Protein AF-A0A495YZE0-F1 (afdb_monomer)

Secondary structure (DSSP, 8-state):
--HHHHHHHHHHHH-TTTT--HHHHHHHHHHHHHHHHHB-SSSTTEE--TTHHHHHHHTT--HHHHHHHHHHHHHTTSEEEEEETTEEEEEE-

Solvent-accessible surface area (backbone atoms only — not comparable to full-atom values): 5357 Å² total; per-residue (Å²): 134,59,74,70,59,58,52,49,58,57,44,27,74,77,39,66,72,48,89,58,51,73,59,30,52,53,48,50,56,53,47,50,59,40,37,76,74,29,54,40,95,87,40,87,74,29,20,47,62,84,64,44,71,61,57,44,38,73,72,73,38,50,74,68,53,50,53,52,20,48,53,53,32,36,76,60,64,38,40,47,77,48,77,54,97,93,40,66,35,41,31,71,106

Structure (mmCIF, N/CA/C/O backbone):
data_AF-A0A495YZE0-F1
#
_entry.id   AF-A0A495YZE0-F1
#
loop_
_atom_site.group_PDB
_atom_site.id
_atom_site.type_symbol
_atom_site.label_atom_id
_atom_site.label_alt_id
_atom_site.label_comp_id
_atom_site.label_asym_id
_atom_site.label_entity_id
_atom_site.label_seq_id
_atom_site.pdbx_PDB_ins_code
_atom_site.Cartn_x
_atom_site.Cartn_y
_atom_site.Cartn_z
_atom_site.occupancy
_atom_site.B_iso_or_equiv
_atom_site.auth_seq_id
_atom_site.auth_comp_id
_atom_site.auth_asym_id
_atom_site.auth_atom_id
_atom_site.pdbx_PDB_model_num
ATOM 1 N N . MET A 1 1 ? 30.363 1.797 -7.836 1.00 51.03 1 MET A N 1
ATOM 2 C CA . MET A 1 1 ? 29.049 1.120 -7.911 1.00 51.03 1 MET A CA 1
ATOM 3 C C . MET A 1 1 ? 29.300 -0.364 -8.101 1.00 51.03 1 MET A C 1
ATOM 5 O O . MET A 1 1 ? 30.074 -0.719 -8.979 1.00 51.03 1 MET A O 1
ATOM 9 N N . SER A 1 2 ? 28.735 -1.206 -7.240 1.00 54.06 2 SER A N 1
ATOM 10 C CA . SER A 1 2 ? 28.979 -2.654 -7.227 1.00 54.06 2 SER A CA 1
ATOM 11 C C . SER A 1 2 ? 28.137 -3.361 -8.299 1.00 54.06 2 SER A C 1
ATOM 13 O O . SER A 1 2 ? 26.991 -2.977 -8.522 1.00 54.06 2 SER A O 1
ATOM 15 N N . LEU A 1 3 ? 28.668 -4.415 -8.930 1.00 58.25 3 LEU A N 1
ATOM 16 C CA . LEU A 1 3 ? 27.985 -5.227 -9.961 1.00 58.25 3 LEU A CA 1
ATOM 17 C C . LEU A 1 3 ? 26.595 -5.737 -9.534 1.00 58.25 3 LEU A C 1
ATOM 19 O O . LEU A 1 3 ? 25.674 -5.815 -10.343 1.00 58.25 3 LEU A O 1
ATOM 23 N N . THR A 1 4 ? 26.420 -6.022 -8.245 1.00 60.94 4 THR A N 1
ATOM 24 C CA . THR A 1 4 ? 25.142 -6.426 -7.642 1.00 60.94 4 THR A CA 1
ATOM 25 C C . THR A 1 4 ? 24.071 -5.339 -7.710 1.00 60.94 4 THR A C 1
ATOM 27 O O . THR A 1 4 ? 22.897 -5.641 -7.900 1.00 60.94 4 THR A O 1
ATOM 30 N N . GLN A 1 5 ? 24.464 -4.072 -7.607 1.00 57.06 5 GLN A N 1
ATOM 31 C CA . GLN A 1 5 ? 23.543 -2.938 -7.579 1.00 57.06 5 GLN A CA 1
ATOM 32 C C . GLN A 1 5 ? 23.018 -2.604 -8.982 1.00 57.06 5 GLN A C 1
ATOM 34 O O . GLN A 1 5 ? 21.845 -2.286 -9.141 1.00 57.06 5 GLN A O 1
ATOM 39 N N . ALA A 1 6 ? 23.860 -2.770 -10.007 1.00 60.44 6 ALA A N 1
ATOM 40 C CA . ALA A 1 6 ? 23.462 -2.618 -11.407 1.00 60.44 6 ALA A CA 1
ATOM 41 C C . ALA A 1 6 ? 22.503 -3.733 -11.869 1.00 60.44 6 ALA A C 1
ATOM 43 O O . ALA A 1 6 ? 21.538 -3.463 -12.578 1.00 60.44 6 ALA A O 1
ATOM 44 N N . MET A 1 7 ? 22.724 -4.977 -11.424 1.00 59.62 7 MET A N 1
ATOM 45 C CA . MET A 1 7 ? 21.823 -6.101 -11.711 1.00 59.62 7 MET A CA 1
ATOM 46 C C . MET A 1 7 ? 20.426 -5.884 -11.113 1.00 59.62 7 MET A C 1
ATOM 48 O O . MET A 1 7 ? 19.432 -6.060 -11.813 1.00 59.62 7 MET A O 1
ATOM 52 N N . LEU A 1 8 ? 20.340 -5.455 -9.849 1.00 58.34 8 LEU A N 1
ATOM 53 C CA . LEU A 1 8 ? 19.063 -5.172 -9.178 1.00 58.34 8 LEU A CA 1
ATOM 54 C C . LEU A 1 8 ? 18.235 -4.107 -9.914 1.00 58.34 8 LEU A C 1
ATOM 56 O O . LEU A 1 8 ? 17.030 -4.290 -10.064 1.00 58.34 8 LEU A O 1
ATOM 60 N N . SER A 1 9 ? 18.871 -3.055 -10.442 1.00 59.12 9 SER A N 1
ATOM 61 C CA . SER A 1 9 ? 18.194 -2.037 -11.263 1.00 59.12 9 SER A CA 1
ATOM 62 C C . SER A 1 9 ? 17.647 -2.573 -12.591 1.00 59.12 9 SER A C 1
ATOM 64 O O . SER A 1 9 ? 16.601 -2.119 -13.043 1.00 59.12 9 SER A O 1
ATOM 66 N N . CYS A 1 10 ? 18.321 -3.535 -13.229 1.00 60.19 10 CYS A N 1
ATOM 67 C CA . CYS A 1 10 ? 17.802 -4.162 -14.449 1.00 60.19 10 CYS A CA 1
ATOM 68 C C . CYS A 1 10 ? 16.612 -5.086 -14.160 1.00 60.19 10 CYS A C 1
ATOM 70 O O . CYS A 1 10 ? 15.663 -5.123 -14.939 1.00 60.19 10 CYS A O 1
ATOM 72 N N . TYR A 1 11 ? 16.634 -5.818 -13.042 1.00 58.12 11 TYR A N 1
ATOM 73 C CA . TYR A 1 11 ? 15.529 -6.709 -12.684 1.00 58.12 11 TYR A CA 1
ATOM 74 C C . TYR A 1 11 ? 14.294 -5.959 -12.184 1.00 58.12 11 TYR A C 1
ATOM 76 O O . TYR A 1 11 ? 13.189 -6.379 -12.515 1.00 58.12 11 TYR A O 1
ATOM 84 N N . SER A 1 12 ? 14.447 -4.841 -11.468 1.00 57.25 12 SER A N 1
ATOM 85 C CA . SER A 1 12 ? 13.305 -4.010 -11.058 1.00 57.25 12 SER A CA 1
ATOM 86 C C . SER A 1 12 ? 12.582 -3.362 -12.246 1.00 57.25 12 SER A C 1
ATOM 88 O O . SER A 1 12 ? 11.382 -3.112 -12.176 1.00 57.25 12 SER A O 1
ATOM 90 N N . ALA A 1 13 ? 13.272 -3.160 -13.375 1.00 60.19 13 ALA A N 1
ATOM 91 C CA . ALA A 1 13 ? 12.647 -2.711 -14.620 1.00 60.19 13 ALA A CA 1
ATOM 92 C C . ALA A 1 13 ? 11.763 -3.790 -15.284 1.00 60.19 13 ALA A C 1
ATOM 94 O O . ALA A 1 13 ? 10.850 -3.449 -16.032 1.00 60.19 13 ALA A O 1
ATOM 95 N N . ILE A 1 14 ? 12.024 -5.078 -15.019 1.00 67.00 14 ILE A N 1
ATOM 96 C CA . ILE A 1 14 ? 11.284 -6.223 -15.585 1.00 67.00 14 ILE A CA 1
ATOM 97 C C . ILE A 1 14 ? 10.199 -6.708 -14.615 1.00 67.00 14 ILE A C 1
ATOM 99 O O . ILE A 1 14 ? 9.087 -7.024 -15.031 1.00 67.00 14 ILE A O 1
ATOM 103 N N . ASN A 1 15 ? 10.511 -6.757 -13.320 1.00 70.31 15 ASN A N 1
ATOM 104 C CA . ASN A 1 15 ? 9.568 -7.042 -12.253 1.00 70.31 15 ASN A CA 1
ATOM 105 C C . ASN A 1 15 ? 9.713 -5.964 -11.163 1.00 70.31 15 ASN A C 1
ATOM 107 O O . 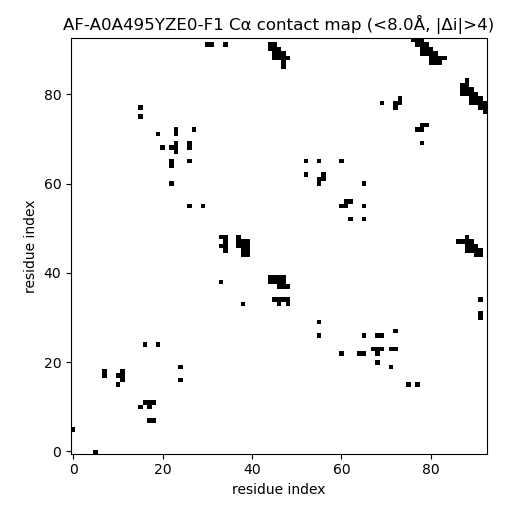ASN A 1 15 ? 10.630 -6.060 -10.344 1.00 70.31 15 ASN A O 1
ATOM 111 N N . PRO A 1 16 ? 8.810 -4.970 -11.113 1.00 71.00 16 PRO A N 1
ATOM 112 C CA . PRO A 1 16 ? 8.887 -3.854 -10.165 1.00 71.00 16 PRO A CA 1
ATOM 113 C C . PRO A 1 16 ? 8.764 -4.275 -8.693 1.00 71.00 16 PRO A C 1
ATOM 115 O O . PRO A 1 16 ? 9.033 -3.473 -7.804 1.00 71.00 16 PRO A O 1
ATOM 118 N N . LEU A 1 17 ? 8.399 -5.533 -8.420 1.00 77.19 17 LEU A N 1
ATOM 119 C CA . LEU A 1 17 ? 8.401 -6.103 -7.073 1.00 77.19 17 LEU A CA 1
ATOM 120 C C . LEU A 1 17 ? 9.807 -6.535 -6.613 1.00 77.19 17 LEU A C 1
ATOM 122 O O . LEU A 1 17 ? 10.041 -6.713 -5.417 1.00 77.19 17 LEU A O 1
ATOM 126 N N . VAL A 1 18 ? 10.759 -6.711 -7.536 1.00 73.69 18 VAL A N 1
ATOM 127 C CA . VAL A 1 18 ? 12.136 -7.107 -7.213 1.00 73.69 18 VAL A CA 1
ATOM 128 C C . VAL A 1 18 ? 12.890 -5.921 -6.617 1.00 73.69 18 VAL A C 1
ATOM 130 O O . VAL A 1 18 ? 13.020 -4.872 -7.239 1.00 73.69 18 VAL A O 1
ATOM 133 N N . GLY A 1 19 ? 13.431 -6.118 -5.412 1.00 77.81 19 GL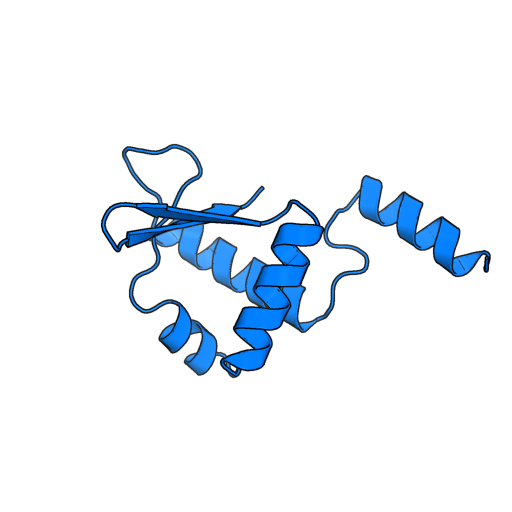Y A N 1
ATOM 134 C CA . GLY A 1 19 ? 14.164 -5.091 -4.664 1.00 77.81 19 GLY A CA 1
ATOM 135 C C . GLY A 1 19 ? 13.339 -4.391 -3.584 1.00 77.81 19 GLY A C 1
ATOM 136 O O . GLY A 1 19 ? 13.917 -3.645 -2.797 1.00 77.81 19 GLY A O 1
ATOM 137 N N . LEU A 1 20 ? 12.033 -4.672 -3.500 1.00 85.31 20 LEU A N 1
ATOM 138 C CA . LEU A 1 20 ? 11.184 -4.192 -2.414 1.00 85.31 20 LEU A CA 1
ATOM 139 C C . LEU A 1 20 ? 11.429 -4.959 -1.113 1.00 85.31 20 LEU A C 1
ATOM 141 O O . LEU A 1 20 ? 11.750 -6.152 -1.104 1.00 85.31 20 LEU A O 1
ATOM 145 N N . SER A 1 21 ? 11.203 -4.283 0.006 1.00 89.06 21 SER A N 1
ATOM 146 C CA . SER A 1 21 ? 11.215 -4.888 1.326 1.00 89.06 21 SER A CA 1
ATOM 147 C C . SER A 1 21 ? 10.103 -5.929 1.469 1.00 89.06 21 SER A C 1
ATOM 149 O O . SER A 1 21 ? 9.019 -5.829 0.888 1.00 89.06 21 SER A O 1
ATOM 151 N N . SER A 1 22 ? 10.329 -6.918 2.336 1.00 87.44 22 SER A N 1
ATOM 152 C CA . SER A 1 22 ? 9.305 -7.905 2.699 1.00 87.44 22 SER A CA 1
ATOM 153 C C . SER A 1 22 ? 8.015 -7.255 3.210 1.00 87.44 22 SER A C 1
ATOM 155 O O . SER A 1 22 ? 6.931 -7.803 3.026 1.00 87.44 22 SER A O 1
ATOM 157 N N . THR A 1 23 ? 8.126 -6.087 3.844 1.00 89.00 23 THR A N 1
ATOM 158 C CA . THR A 1 23 ? 6.989 -5.306 4.334 1.00 89.00 23 THR A CA 1
ATOM 159 C C . THR A 1 23 ? 6.176 -4.730 3.178 1.00 89.00 23 THR A C 1
ATOM 161 O O . THR A 1 23 ? 4.960 -4.914 3.154 1.00 89.00 23 THR A O 1
ATOM 164 N N . ALA A 1 24 ? 6.827 -4.101 2.195 1.00 89.81 24 ALA A N 1
ATOM 165 C CA . ALA A 1 24 ? 6.154 -3.578 1.007 1.00 89.81 24 ALA A CA 1
ATOM 166 C C . ALA A 1 24 ? 5.502 -4.692 0.178 1.00 89.81 24 ALA A C 1
ATOM 168 O O . ALA A 1 24 ? 4.366 -4.533 -0.259 1.00 89.81 24 ALA A O 1
ATOM 169 N N . LEU A 1 25 ? 6.155 -5.851 0.044 1.00 89.88 25 LEU A N 1
ATOM 170 C CA . LEU A 1 25 ? 5.586 -7.010 -0.653 1.00 89.88 25 LEU A CA 1
ATOM 171 C C . LEU A 1 25 ? 4.327 -7.552 0.037 1.00 89.88 25 LEU A C 1
ATOM 173 O O . LEU A 1 25 ? 3.313 -7.794 -0.618 1.00 89.88 25 LEU A O 1
ATOM 177 N N . ARG A 1 26 ? 4.357 -7.705 1.368 1.00 89.69 26 ARG A N 1
ATOM 178 C CA . ARG A 1 26 ? 3.174 -8.122 2.144 1.00 89.69 26 ARG A CA 1
ATOM 179 C C . ARG A 1 26 ? 2.042 -7.109 2.032 1.00 89.69 26 ARG A C 1
ATOM 181 O O . ARG A 1 26 ? 0.885 -7.499 1.895 1.00 89.69 26 ARG A O 1
ATOM 188 N N . LEU A 1 27 ? 2.377 -5.821 2.083 1.00 91.75 27 LEU A N 1
ATOM 189 C CA . LEU A 1 27 ? 1.411 -4.744 1.927 1.00 91.75 27 LEU A CA 1
ATOM 190 C C . LEU A 1 27 ? 0.784 -4.756 0.530 1.00 91.75 27 LEU A C 1
ATOM 192 O O . LEU A 1 27 ? -0.434 -4.660 0.427 1.00 91.75 27 LEU A O 1
ATOM 196 N N . TYR A 1 28 ? 1.585 -4.930 -0.522 1.00 91.06 28 TYR A N 1
ATOM 197 C CA . TYR A 1 28 ? 1.098 -5.035 -1.897 1.00 91.06 28 TYR A CA 1
ATOM 198 C C . TYR A 1 28 ? 0.126 -6.211 -2.047 1.00 91.06 28 TYR A C 1
ATOM 200 O O . TYR A 1 28 ? -1.001 -6.008 -2.490 1.00 91.06 28 TYR A O 1
ATOM 208 N N . GLY A 1 29 ? 0.491 -7.400 -1.555 1.00 89.69 29 GLY A N 1
ATOM 209 C CA . GLY A 1 29 ? -0.401 -8.565 -1.579 1.00 89.69 29 GLY A CA 1
ATOM 210 C C . GLY A 1 29 ? -1.708 -8.346 -0.804 1.00 89.69 29 GLY A C 1
ATOM 211 O O . GLY A 1 29 ? -2.782 -8.702 -1.281 1.00 89.69 29 GLY A O 1
ATOM 212 N N . ALA A 1 30 ? -1.655 -7.698 0.365 1.00 89.94 30 ALA A N 1
ATOM 213 C CA . ALA A 1 30 ? -2.866 -7.348 1.112 1.00 89.94 30 ALA A CA 1
ATOM 214 C C . ALA A 1 30 ? -3.750 -6.344 0.347 1.00 89.94 30 ALA A C 1
ATOM 216 O O . ALA A 1 30 ? -4.976 -6.467 0.344 1.00 89.94 30 ALA A O 1
ATOM 217 N N . LEU A 1 31 ? -3.137 -5.359 -0.317 1.00 91.19 31 LEU A N 1
ATOM 218 C CA . LEU A 1 31 ? -3.844 -4.380 -1.137 1.00 91.19 31 LEU A CA 1
ATOM 219 C C . LEU A 1 31 ? -4.495 -5.022 -2.368 1.00 91.19 31 LEU A C 1
ATOM 221 O O . LEU A 1 31 ? -5.588 -4.591 -2.726 1.00 91.19 31 LEU A O 1
ATOM 225 N N . GLU A 1 32 ? -3.894 -6.048 -2.978 1.00 89.88 32 GLU A N 1
ATOM 226 C CA . GLU A 1 32 ? -4.519 -6.792 -4.083 1.00 89.88 32 GLU A CA 1
ATOM 227 C C . GLU A 1 32 ? -5.807 -7.489 -3.639 1.00 89.88 32 GLU A C 1
ATOM 229 O O . GLU A 1 32 ? -6.848 -7.320 -4.271 1.00 89.88 32 GLU A O 1
ATOM 234 N N . VAL A 1 33 ? -5.787 -8.164 -2.485 1.00 89.00 33 VAL A N 1
ATOM 235 C CA . VAL A 1 33 ? -6.996 -8.786 -1.916 1.00 89.00 33 VAL A CA 1
ATOM 236 C C . VAL A 1 33 ? -8.087 -7.736 -1.657 1.00 89.00 33 VAL A C 1
ATOM 238 O O . VAL A 1 33 ? -9.276 -7.968 -1.899 1.00 89.00 33 VAL A O 1
ATOM 241 N N . PHE A 1 34 ? -7.704 -6.546 -1.183 1.00 88.44 34 PHE A N 1
ATOM 242 C CA . PHE A 1 34 ? -8.653 -5.453 -0.975 1.00 88.44 34 PHE A CA 1
ATOM 243 C C . PHE A 1 34 ? -9.152 -4.824 -2.276 1.00 88.44 34 PHE A C 1
ATOM 245 O O . PHE A 1 34 ? -10.314 -4.415 -2.311 1.00 88.44 34 PHE A O 1
ATOM 252 N N . ARG A 1 35 ? -8.326 -4.748 -3.325 1.00 88.88 35 ARG A N 1
ATOM 253 C CA . ARG A 1 35 ? -8.729 -4.269 -4.653 1.00 88.88 35 ARG A CA 1
ATOM 254 C C . ARG A 1 35 ? -9.882 -5.108 -5.181 1.00 88.88 35 ARG A C 1
ATOM 256 O O . ARG A 1 35 ? -10.911 -4.539 -5.528 1.00 88.88 35 ARG A O 1
ATOM 263 N N . ASP A 1 36 ? -9.739 -6.428 -5.145 1.00 85.88 36 ASP A N 1
ATOM 264 C CA . ASP A 1 36 ? -10.739 -7.355 -5.682 1.00 85.88 36 ASP A CA 1
ATOM 265 C C . ASP A 1 36 ? -12.048 -7.311 -4.873 1.00 85.88 36 ASP A C 1
ATOM 267 O O . ASP A 1 36 ? -13.141 -7.461 -5.413 1.00 85.88 36 ASP A O 1
ATOM 271 N N . THR A 1 37 ? -11.954 -7.028 -3.569 1.00 86.62 37 THR A N 1
ATOM 272 C CA . THR A 1 37 ? -13.123 -6.938 -2.676 1.00 86.62 37 THR A CA 1
ATOM 273 C C . THR A 1 37 ? -13.842 -5.585 -2.757 1.00 86.62 37 THR A C 1
ATOM 275 O O . THR A 1 37 ? -15.057 -5.511 -2.573 1.00 86.62 37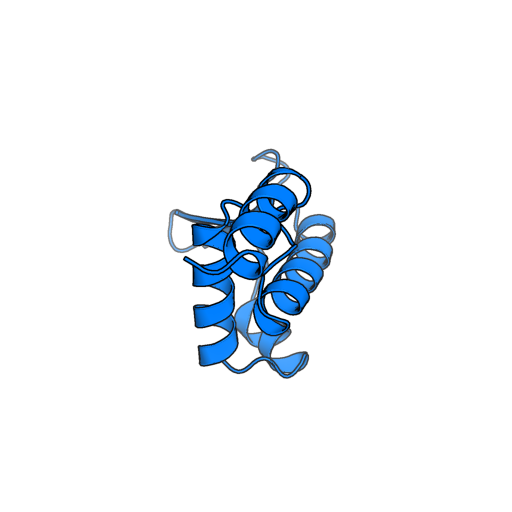 THR A O 1
ATOM 278 N N . TYR A 1 38 ? -13.103 -4.492 -2.964 1.00 87.12 38 TYR A N 1
ATOM 279 C CA . TYR A 1 38 ? -13.597 -3.118 -2.795 1.00 87.12 38 TYR A CA 1
ATOM 280 C C . TYR A 1 38 ? -13.449 -2.246 -4.041 1.00 87.12 38 TYR A C 1
ATOM 282 O O . TYR A 1 38 ? -13.371 -1.011 -3.937 1.00 87.12 38 TYR A O 1
ATOM 290 N N . GLN A 1 39 ? -13.394 -2.877 -5.211 1.00 87.56 39 GLN A N 1
ATOM 291 C CA . GLN A 1 39 ? -13.267 -2.191 -6.485 1.00 87.56 39 GLN A CA 1
ATOM 292 C C . GLN A 1 39 ? -14.356 -1.126 -6.643 1.00 87.56 39 GLN A C 1
ATOM 294 O O . GLN A 1 39 ? -15.526 -1.323 -6.302 1.00 87.56 39 GLN A O 1
ATOM 299 N N . SER A 1 40 ? -13.961 0.045 -7.134 1.00 83.62 40 SER A N 1
ATOM 300 C CA . SER A 1 40 ? -14.907 1.112 -7.419 1.00 83.62 40 SER A CA 1
ATOM 301 C C . SER A 1 40 ? -15.700 0.780 -8.680 1.00 83.62 40 SER A C 1
ATOM 303 O O . SER A 1 40 ? -15.094 0.626 -9.738 1.00 83.62 40 SER A O 1
ATOM 305 N N . PRO A 1 41 ? -17.042 0.789 -8.639 1.00 78.19 41 PRO A N 1
ATOM 306 C CA . PRO A 1 41 ? -17.846 0.634 -9.850 1.00 78.19 41 PRO A CA 1
ATOM 307 C C . PRO A 1 41 ? -17.786 1.870 -10.764 1.00 78.19 41 PRO A C 1
ATOM 309 O O . PRO A 1 41 ? -18.253 1.820 -11.894 1.00 78.19 41 PRO A O 1
ATOM 312 N N . MET A 1 42 ? -17.248 2.997 -10.278 1.00 80.06 42 MET A N 1
ATOM 313 C CA . MET A 1 42 ? -17.245 4.280 -10.999 1.00 80.06 42 MET A CA 1
ATOM 314 C C . MET A 1 42 ? -15.851 4.753 -11.418 1.00 80.06 42 MET A C 1
ATOM 316 O O . MET A 1 42 ? -15.738 5.699 -12.192 1.00 80.06 42 MET A O 1
ATOM 320 N N . LYS A 1 43 ? -14.786 4.168 -10.861 1.00 77.88 43 LYS A N 1
ATOM 321 C CA . LYS A 1 43 ? -13.404 4.577 -11.133 1.00 77.88 43 LYS A CA 1
ATOM 322 C C . LYS A 1 43 ? -12.574 3.344 -11.426 1.00 77.88 43 LYS A C 1
ATOM 324 O O . LYS A 1 43 ? -12.190 2.633 -10.502 1.00 77.88 43 LYS A O 1
ATOM 329 N N . ASP A 1 44 ? -12.311 3.122 -12.703 1.00 82.19 44 ASP A N 1
ATOM 330 C CA . ASP A 1 44 ? -11.589 1.939 -13.145 1.00 82.19 44 ASP A CA 1
ATOM 331 C C . ASP A 1 44 ? -10.186 1.856 -12.519 1.00 82.19 44 ASP A C 1
ATOM 333 O O . ASP A 1 44 ? -9.484 2.862 -12.394 1.00 82.19 44 ASP A O 1
ATOM 337 N N . GLY A 1 45 ? -9.818 0.668 -12.043 1.00 84.38 45 GLY A N 1
ATOM 338 C CA . GLY A 1 45 ? -8.576 0.403 -11.304 1.00 84.38 45 GLY A CA 1
ATOM 339 C C . GLY A 1 45 ? -8.462 1.018 -9.897 1.00 84.38 45 GLY A C 1
ATOM 340 O O . GLY A 1 45 ? -7.512 0.702 -9.180 1.00 84.38 45 GLY A O 1
ATOM 341 N N . TRP A 1 46 ? -9.404 1.863 -9.461 1.00 92.31 46 TRP A N 1
ATOM 342 C CA . TRP A 1 46 ? -9.398 2.446 -8.114 1.00 92.31 46 TRP A CA 1
ATOM 343 C C . TRP A 1 46 ? -10.270 1.640 -7.156 1.00 92.31 46 TRP A C 1
ATOM 345 O O . TRP A 1 46 ? -11.366 1.197 -7.494 1.00 92.31 46 TRP A O 1
ATOM 355 N N . PHE A 1 47 ? -9.833 1.528 -5.908 1.00 92.25 47 PHE A N 1
ATOM 356 C CA . PHE A 1 47 ? -10.601 0.915 -4.831 1.00 92.25 47 PHE A CA 1
ATOM 357 C C . PHE A 1 47 ? -10.513 1.750 -3.556 1.00 92.25 47 PHE A C 1
ATOM 359 O O . PHE A 1 47 ? -9.643 2.613 -3.384 1.00 92.25 47 PHE A O 1
ATOM 366 N N . ARG A 1 48 ? -11.452 1.500 -2.645 1.00 89.81 48 ARG A N 1
ATOM 367 C CA . ARG A 1 48 ? -11.465 2.108 -1.311 1.00 89.81 48 ARG A CA 1
ATOM 368 C C . ARG A 1 48 ? -11.649 1.022 -0.267 1.00 89.81 48 ARG A C 1
ATOM 370 O O . ARG A 1 48 ? -12.688 0.385 -0.203 1.00 89.81 48 ARG A O 1
ATOM 377 N N . ALA A 1 49 ? -10.662 0.827 0.588 1.00 83.62 49 ALA A N 1
ATOM 378 C CA . ALA A 1 49 ? -10.764 -0.164 1.646 1.00 83.62 49 ALA A CA 1
ATOM 379 C C . ALA A 1 49 ? -11.162 0.521 2.967 1.00 83.62 49 ALA A C 1
ATOM 381 O O . ALA A 1 49 ? -10.368 1.281 3.534 1.00 83.62 49 ALA A O 1
ATOM 382 N N . PRO A 1 50 ? -12.388 0.303 3.478 1.00 79.88 50 PRO A N 1
ATOM 383 C CA . PRO A 1 50 ? -12.779 0.835 4.775 1.00 79.88 50 PRO A CA 1
ATOM 384 C C . PRO A 1 50 ? -11.939 0.189 5.881 1.00 79.88 50 PRO A C 1
ATOM 386 O O . PRO A 1 50 ? -11.734 -1.023 5.894 1.00 79.88 50 PRO A O 1
ATOM 389 N N . GLN A 1 51 ? -11.474 1.006 6.831 1.00 82.00 51 GLN A N 1
ATOM 390 C CA . GLN A 1 51 ? -10.645 0.561 7.961 1.00 82.00 51 GLN A CA 1
ATOM 391 C C . GLN A 1 51 ? -9.362 -0.180 7.545 1.00 82.00 51 GLN A C 1
ATOM 393 O O . GLN A 1 51 ? -8.882 -1.034 8.289 1.00 82.00 51 GLN A O 1
ATOM 398 N N . LEU A 1 52 ? -8.802 0.155 6.378 1.00 83.75 52 LEU A N 1
ATOM 399 C CA . LEU A 1 52 ? -7.604 -0.484 5.839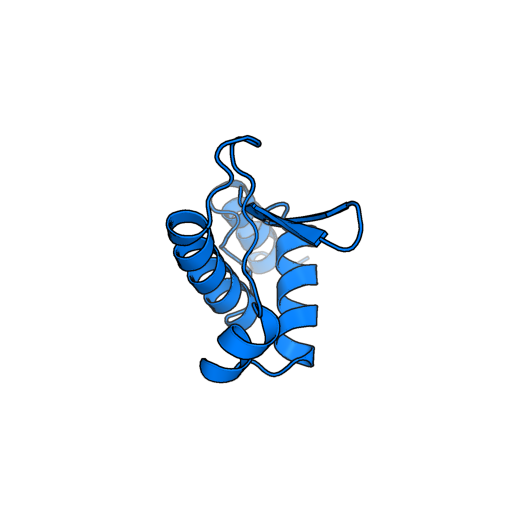 1.00 83.75 52 LEU A CA 1
ATOM 400 C C . LEU A 1 52 ? -6.472 -0.581 6.870 1.00 83.75 52 LEU A C 1
ATOM 402 O O . LEU A 1 52 ? -5.994 -1.679 7.126 1.00 83.75 52 LEU A O 1
ATOM 406 N N . ASP A 1 53 ? -6.128 0.518 7.543 1.00 82.25 53 ASP A N 1
ATOM 407 C CA . ASP A 1 53 ? -5.063 0.527 8.555 1.00 82.25 53 ASP A CA 1
ATOM 408 C C . ASP A 1 53 ? -5.325 -0.477 9.690 1.00 82.25 53 ASP A C 1
ATOM 410 O O . ASP A 1 53 ? -4.411 -1.169 10.124 1.00 82.25 53 ASP A O 1
ATOM 414 N N . LYS A 1 54 ? -6.582 -0.619 10.142 1.00 84.62 54 LYS A N 1
ATOM 415 C CA . LYS A 1 54 ? -6.945 -1.598 11.182 1.00 84.62 54 LYS A CA 1
ATOM 416 C C . LYS A 1 54 ? -6.813 -3.033 10.677 1.00 84.62 54 LYS A C 1
ATOM 418 O O . LYS A 1 54 ? -6.354 -3.896 11.415 1.00 84.62 54 LYS A O 1
ATOM 423 N N . ARG A 1 55 ? -7.204 -3.295 9.429 1.00 85.38 55 ARG A N 1
ATOM 424 C CA . ARG A 1 55 ? -7.082 -4.627 8.814 1.00 85.38 55 ARG A CA 1
ATOM 425 C C . ARG A 1 55 ? -5.627 -5.004 8.558 1.00 85.38 55 ARG A C 1
ATOM 427 O O . ARG A 1 55 ? -5.244 -6.144 8.780 1.00 85.38 55 ARG A O 1
ATOM 434 N N . LEU A 1 56 ? -4.807 -4.039 8.155 1.00 86.25 56 LEU A N 1
ATOM 435 C CA . LEU A 1 56 ? -3.367 -4.228 8.014 1.00 86.25 56 LEU A CA 1
ATOM 436 C C . LEU A 1 56 ? -2.693 -4.471 9.376 1.00 86.25 56 LEU A C 1
ATOM 438 O O . LEU A 1 56 ? -1.821 -5.324 9.494 1.00 86.25 56 LEU A O 1
ATOM 442 N N . GLN A 1 57 ? -3.158 -3.812 10.438 1.00 85.38 57 GLN A N 1
ATOM 443 C CA . GLN A 1 57 ? -2.706 -4.107 11.802 1.00 85.38 57 GLN A CA 1
ATOM 444 C C . GLN A 1 57 ? -3.097 -5.512 12.276 1.00 85.38 57 GLN A C 1
ATOM 446 O O . GLN A 1 57 ? -2.324 -6.146 12.992 1.00 85.38 57 GLN A O 1
ATOM 451 N N . GLN A 1 58 ? -4.250 -6.039 11.849 1.00 84.00 58 GLN A N 1
ATOM 452 C CA . GLN A 1 58 ? -4.658 -7.420 12.151 1.00 84.00 58 GLN A CA 1
ATOM 453 C C . GLN A 1 58 ? -3.743 -8.471 11.508 1.00 84.00 58 GLN A C 1
ATOM 455 O O . GLN A 1 58 ? -3.611 -9.560 12.058 1.00 84.00 58 GLN A O 1
ATOM 460 N N . ILE A 1 59 ? -3.067 -8.142 10.404 1.00 80.00 59 ILE A N 1
ATOM 461 C CA . ILE A 1 59 ? -2.033 -8.996 9.791 1.00 80.00 59 ILE A CA 1
ATOM 462 C C . ILE A 1 59 ? -0.620 -8.661 10.299 1.00 80.00 59 ILE A C 1
ATOM 464 O O . ILE A 1 59 ? 0.373 -8.907 9.616 1.00 80.00 59 ILE A O 1
AT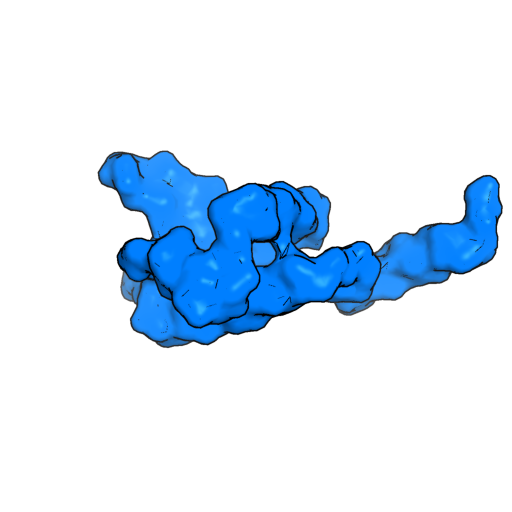OM 468 N N . SER A 1 60 ? -0.537 -8.097 11.508 1.00 84.44 60 SER A N 1
ATOM 469 C CA . SER A 1 60 ? 0.707 -7.787 12.222 1.00 84.44 60 SER A CA 1
ATOM 470 C C . SER A 1 60 ? 1.596 -6.728 11.561 1.00 84.44 60 SER A C 1
ATOM 472 O O . SER A 1 60 ? 2.793 -6.700 11.832 1.00 84.44 60 SER A O 1
ATOM 474 N N . LEU A 1 61 ? 1.038 -5.834 10.736 1.00 86.44 61 LEU A N 1
ATOM 475 C CA . LEU A 1 61 ? 1.759 -4.645 10.275 1.00 86.44 61 LEU A CA 1
ATOM 476 C C . LEU A 1 61 ? 1.509 -3.478 11.231 1.00 86.44 61 LEU A C 1
ATOM 478 O O . LEU A 1 61 ? 0.381 -3.006 11.388 1.00 86.44 61 LEU A O 1
ATOM 482 N N . SER A 1 62 ? 2.563 -2.970 11.861 1.00 89.75 62 SER A N 1
ATOM 483 C CA . SER A 1 62 ? 2.466 -1.748 12.658 1.00 89.75 62 SER A CA 1
ATOM 484 C C . SER A 1 62 ? 2.134 -0.537 11.779 1.00 89.75 62 SER A C 1
ATOM 486 O O . SER A 1 62 ? 2.378 -0.520 10.573 1.00 89.75 62 SER A O 1
ATOM 488 N N . LYS A 1 63 ? 1.607 0.533 12.385 1.00 88.50 63 LYS A N 1
ATOM 489 C CA . LYS A 1 63 ? 1.305 1.777 11.657 1.00 88.50 63 LYS A CA 1
ATOM 490 C C . LYS A 1 63 ? 2.528 2.322 10.905 1.00 88.50 63 LYS A C 1
ATOM 492 O O . LYS A 1 63 ? 2.401 2.736 9.759 1.00 88.50 63 LYS A O 1
ATOM 497 N N . TRP A 1 64 ? 3.699 2.283 11.539 1.00 90.19 64 TRP A N 1
ATOM 498 C CA . TRP A 1 64 ? 4.946 2.729 10.922 1.00 90.19 64 TRP A CA 1
ATOM 499 C C . TRP A 1 64 ? 5.350 1.846 9.733 1.00 90.19 64 TRP A C 1
ATOM 501 O O . TRP A 1 64 ? 5.755 2.365 8.697 1.00 90.19 64 TRP A O 1
ATOM 511 N N . GLU A 1 65 ? 5.188 0.524 9.837 1.00 89.81 65 GLU A N 1
ATOM 512 C CA . GLU A 1 65 ? 5.452 -0.398 8.723 1.00 89.81 65 GLU A CA 1
ATOM 513 C C . GLU A 1 65 ? 4.506 -0.174 7.544 1.00 89.81 65 GLU A C 1
ATOM 515 O O . GLU A 1 65 ? 4.938 -0.242 6.396 1.00 89.81 65 GLU A O 1
ATOM 520 N N . ILE A 1 66 ? 3.234 0.129 7.820 1.00 90.56 66 ILE A N 1
ATOM 521 C CA . ILE A 1 66 ? 2.245 0.472 6.792 1.00 90.56 66 ILE A CA 1
ATOM 522 C C . ILE A 1 66 ? 2.660 1.758 6.070 1.00 90.56 66 ILE A C 1
ATOM 524 O O . ILE A 1 66 ? 2.679 1.792 4.843 1.00 90.56 66 ILE A O 1
ATOM 528 N N . GLU A 1 67 ? 3.019 2.808 6.814 1.00 91.62 67 GLU A N 1
ATOM 529 C CA . GLU A 1 67 ? 3.461 4.080 6.231 1.00 91.62 67 GLU A CA 1
ATOM 530 C C . GLU A 1 67 ? 4.738 3.907 5.405 1.00 91.62 67 GLU A C 1
ATOM 532 O O . GLU A 1 67 ? 4.789 4.355 4.260 1.00 91.62 67 GLU A O 1
ATOM 537 N N . LYS A 1 68 ? 5.732 3.188 5.936 1.00 92.44 68 LYS A N 1
ATOM 538 C CA . LYS A 1 68 ? 6.970 2.880 5.214 1.00 92.44 68 LYS A CA 1
ATOM 539 C C . LYS A 1 68 ? 6.699 2.074 3.942 1.00 92.44 68 LYS A C 1
ATOM 541 O O . LYS A 1 68 ? 7.226 2.416 2.887 1.00 92.44 68 LYS A O 1
ATOM 546 N N . GLY A 1 69 ? 5.873 1.032 4.033 1.00 91.50 69 GLY A N 1
ATOM 547 C CA . GLY A 1 69 ? 5.509 0.203 2.888 1.00 91.50 69 GLY A CA 1
ATOM 548 C C . GLY A 1 69 ? 4.755 0.994 1.819 1.00 91.50 69 GLY A C 1
ATOM 549 O O . GLY A 1 69 ? 5.013 0.803 0.637 1.00 91.50 69 GLY A O 1
ATOM 550 N N . PHE A 1 70 ? 3.869 1.919 2.203 1.00 93.25 70 PHE A N 1
ATOM 551 C CA . PHE A 1 70 ? 3.213 2.801 1.237 1.00 93.25 70 PHE A CA 1
ATOM 552 C C . PHE A 1 70 ? 4.205 3.680 0.494 1.00 93.25 70 PHE A C 1
ATOM 554 O O . PHE A 1 70 ? 4.115 3.755 -0.727 1.00 93.25 70 PHE A O 1
ATOM 561 N N . THR A 1 71 ? 5.128 4.327 1.208 1.00 93.38 71 THR A N 1
ATOM 562 C CA . THR A 1 71 ? 6.164 5.154 0.581 1.00 93.38 71 THR A CA 1
ATOM 563 C C . THR A 1 71 ? 6.957 4.336 -0.429 1.00 93.38 71 THR A C 1
ATOM 565 O O . THR A 1 71 ? 7.081 4.740 -1.576 1.00 93.38 71 THR A O 1
ATOM 568 N N . GLU A 1 72 ? 7.386 3.133 -0.049 1.00 92.94 72 GLU A N 1
ATOM 569 C CA . GLU A 1 72 ? 8.165 2.258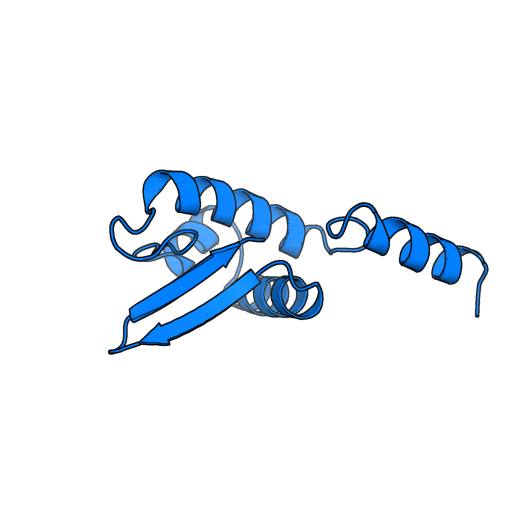 -0.924 1.00 92.94 72 GLU A CA 1
ATOM 570 C C . GLU A 1 72 ? 7.392 1.830 -2.184 1.00 92.94 72 GLU A C 1
ATOM 572 O O . GLU A 1 72 ? 7.930 1.859 -3.289 1.00 92.94 72 GLU A O 1
ATOM 577 N N . LEU A 1 73 ? 6.106 1.491 -2.046 1.00 92.94 73 LEU A N 1
ATOM 578 C CA . LEU A 1 73 ? 5.255 1.141 -3.187 1.00 92.94 73 LEU A CA 1
ATOM 579 C C . LEU A 1 73 ? 4.946 2.345 -4.092 1.00 92.94 73 LEU A C 1
ATOM 581 O O . LEU A 1 73 ? 4.794 2.173 -5.301 1.00 92.94 73 LEU A O 1
ATOM 585 N N . ILE A 1 74 ? 4.842 3.552 -3.531 1.00 92.38 74 ILE A N 1
ATOM 586 C CA . ILE A 1 74 ? 4.668 4.792 -4.301 1.00 92.38 74 ILE A CA 1
ATOM 587 C C . ILE A 1 74 ? 5.948 5.113 -5.077 1.00 92.38 74 ILE A C 1
ATOM 589 O O . ILE A 1 74 ? 5.872 5.381 -6.275 1.00 92.38 74 ILE A O 1
ATOM 593 N N . ASP A 1 75 ? 7.109 5.028 -4.425 1.00 90.06 75 ASP A N 1
ATOM 594 C CA . ASP A 1 75 ? 8.416 5.295 -5.034 1.00 90.06 75 ASP A CA 1
ATOM 595 C C . ASP A 1 75 ? 8.729 4.296 -6.160 1.00 90.06 75 ASP A C 1
ATOM 597 O O . ASP A 1 75 ? 9.286 4.669 -7.193 1.00 90.06 75 ASP A O 1
ATOM 601 N N . ALA A 1 76 ? 8.295 3.041 -6.008 1.00 87.50 76 ALA A N 1
ATOM 602 C CA . ALA A 1 76 ? 8.364 2.018 -7.052 1.00 87.50 76 ALA A CA 1
ATOM 603 C C . ALA A 1 76 ? 7.312 2.190 -8.169 1.00 87.50 76 ALA A C 1
ATOM 605 O O . ALA A 1 76 ? 7.298 1.426 -9.134 1.00 87.50 76 ALA A O 1
ATOM 606 N N . GLY A 1 77 ? 6.407 3.169 -8.055 1.00 88.75 77 GLY A N 1
ATOM 607 C CA . GLY A 1 77 ? 5.342 3.423 -9.029 1.00 88.75 77 GLY A CA 1
ATOM 608 C C . GLY A 1 77 ? 4.242 2.355 -9.064 1.00 88.75 77 GLY A C 1
ATOM 609 O O . GLY A 1 77 ? 3.495 2.283 -10.043 1.00 88.75 77 GLY A O 1
ATOM 610 N N . LEU A 1 78 ? 4.146 1.536 -8.015 1.00 90.88 78 LEU A N 1
ATOM 611 C CA . LEU A 1 78 ? 3.209 0.416 -7.874 1.00 90.88 78 LEU A CA 1
ATOM 612 C C . LEU A 1 78 ? 1.911 0.789 -7.164 1.00 90.88 78 LEU A C 1
ATOM 614 O O . LEU A 1 78 ? 0.900 0.108 -7.328 1.00 90.88 78 LEU A O 1
ATOM 618 N N . LEU A 1 79 ? 1.932 1.856 -6.367 1.00 93.62 79 LEU A N 1
ATOM 619 C CA . LEU A 1 79 ? 0.776 2.336 -5.626 1.00 93.62 79 LEU A CA 1
ATOM 620 C C . LEU A 1 79 ? 0.553 3.823 -5.883 1.00 93.62 79 LEU A C 1
ATOM 622 O O . LEU A 1 79 ? 1.453 4.643 -5.731 1.00 93.62 79 LEU A O 1
ATOM 626 N N . GLN A 1 80 ? -0.690 4.182 -6.188 1.00 94.00 80 GLN A N 1
ATOM 627 C CA . GLN A 1 80 ? -1.161 5.560 -6.146 1.00 94.00 80 GLN A CA 1
ATOM 628 C C . GLN A 1 80 ? -2.207 5.723 -5.054 1.00 94.00 80 GLN A C 1
ATOM 630 O O . GLN A 1 80 ? -3.098 4.891 -4.878 1.00 94.00 80 GLN A O 1
ATOM 635 N N . ILE A 1 81 ? -2.113 6.838 -4.333 1.00 92.00 81 ILE A N 1
ATOM 636 C CA . ILE A 1 81 ? -3.037 7.193 -3.262 1.00 92.00 81 ILE A CA 1
ATOM 637 C C . ILE A 1 81 ? -3.593 8.582 -3.550 1.00 92.00 81 ILE A C 1
ATOM 639 O O . ILE A 1 81 ? -2.837 9.526 -3.772 1.00 92.00 81 ILE A O 1
ATOM 643 N N . ARG A 1 82 ? -4.918 8.727 -3.510 1.00 91.50 82 ARG A N 1
ATOM 644 C CA . ARG A 1 82 ? -5.594 10.026 -3.627 1.00 91.50 82 ARG A CA 1
ATOM 645 C C . ARG A 1 82 ? -6.565 10.223 -2.483 1.00 91.50 82 ARG A C 1
ATOM 647 O O . ARG A 1 82 ? -7.255 9.290 -2.089 1.00 91.50 82 ARG A O 1
ATOM 654 N N . THR A 1 83 ? -6.662 11.445 -1.979 1.00 90.12 83 THR A N 1
ATOM 655 C CA . THR A 1 83 ? -7.663 11.796 -0.970 1.00 90.12 83 THR A CA 1
ATOM 656 C C . THR A 1 83 ? -8.664 12.759 -1.582 1.00 90.12 83 THR A C 1
ATOM 658 O O . THR A 1 83 ? -8.327 13.889 -1.916 1.00 90.12 83 THR A O 1
ATOM 661 N N . GLU A 1 84 ? -9.913 12.320 -1.711 1.00 89.06 84 GLU A N 1
ATOM 662 C CA . GLU A 1 84 ? -11.012 13.117 -2.252 1.00 89.06 84 GLU A CA 1
ATOM 663 C C . GLU A 1 84 ? -12.162 13.137 -1.250 1.00 89.06 84 GLU A C 1
ATOM 665 O O . GLU A 1 84 ? -12.639 12.085 -0.829 1.00 89.06 84 GLU A O 1
ATOM 670 N N . ARG A 1 85 ? -12.631 14.330 -0.857 1.00 86.62 85 ARG A N 1
ATOM 671 C CA . ARG A 1 85 ? -13.767 14.495 0.076 1.00 86.62 85 ARG A CA 1
ATOM 672 C C . ARG A 1 85 ? -13.638 13.625 1.342 1.00 86.62 85 ARG A C 1
ATOM 674 O O . ARG A 1 85 ? -14.581 12.945 1.733 1.00 86.62 85 ARG A O 1
ATOM 681 N N . LYS A 1 86 ? -12.450 13.623 1.967 1.00 85.00 86 LYS A N 1
ATOM 68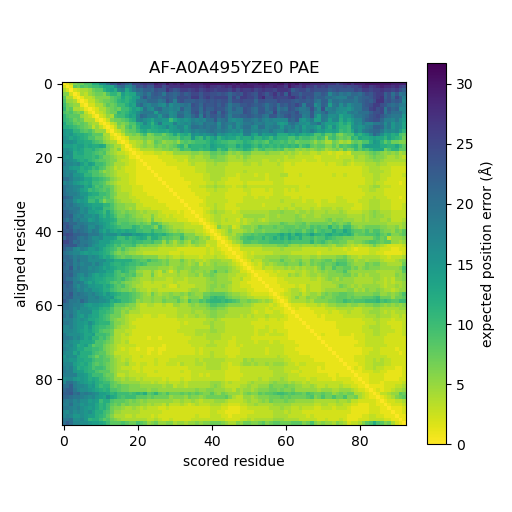2 C CA . LYS A 1 86 ? -12.088 12.794 3.143 1.00 85.00 86 LYS A CA 1
ATOM 683 C C . LYS A 1 86 ? -12.076 11.275 2.902 1.00 85.00 86 LYS A C 1
ATOM 685 O O . LYS A 1 86 ? -11.898 10.512 3.845 1.00 85.00 86 LYS A O 1
ATOM 690 N N . THR A 1 87 ? -12.230 10.829 1.659 1.00 86.00 87 THR A N 1
ATOM 691 C CA . THR A 1 87 ? -12.109 9.421 1.273 1.00 86.00 87 THR A CA 1
ATOM 692 C C . THR A 1 87 ? -10.741 9.187 0.653 1.00 86.00 87 THR A C 1
ATOM 694 O O . THR A 1 87 ? -10.368 9.865 -0.305 1.00 86.00 87 THR A O 1
ATOM 697 N N . ARG A 1 88 ? -10.001 8.221 1.197 1.00 89.88 88 ARG A N 1
ATOM 698 C CA . ARG A 1 88 ? -8.723 7.774 0.645 1.00 89.88 88 ARG A CA 1
ATOM 699 C C . ARG A 1 88 ? -8.979 6.675 -0.385 1.00 89.88 88 ARG A C 1
ATOM 701 O O . ARG A 1 88 ? -9.628 5.675 -0.083 1.00 89.88 88 ARG A O 1
ATOM 708 N N . TRP A 1 89 ? -8.489 6.898 -1.590 1.00 91.69 89 TRP A N 1
ATOM 709 C CA . TRP A 1 89 ? -8.561 6.013 -2.738 1.00 91.69 89 TRP A CA 1
ATOM 710 C C . TRP A 1 89 ? -7.182 5.449 -3.024 1.00 91.69 89 TRP A C 1
ATOM 712 O O . TRP A 1 89 ? -6.180 6.154 -2.885 1.00 91.69 89 TRP A O 1
ATOM 722 N N . PHE A 1 90 ? -7.157 4.194 -3.447 1.00 92.88 90 PHE A N 1
ATOM 723 C CA . PHE A 1 90 ? -5.947 3.456 -3.757 1.00 92.88 90 PHE A CA 1
ATOM 724 C C . PHE A 1 90 ? -6.063 2.898 -5.171 1.00 92.88 90 PHE A C 1
ATOM 726 O O . PHE A 1 90 ? -7.145 2.479 -5.586 1.00 92.88 90 PHE A O 1
ATOM 733 N N . GLN A 1 91 ? -4.959 2.900 -5.900 1.00 93.31 91 GLN A N 1
ATOM 734 C CA . GLN A 1 91 ? -4.839 2.257 -7.200 1.00 93.31 91 GLN A CA 1
ATOM 735 C C . GLN A 1 91 ? -3.510 1.515 -7.234 1.00 93.31 91 GLN A C 1
ATOM 737 O O . GLN A 1 91 ? -2.465 2.111 -6.974 1.00 93.31 91 GLN A O 1
ATOM 742 N N . LEU A 1 92 ? -3.574 0.222 -7.534 1.00 91.19 92 LEU A N 1
ATOM 743 C CA . LEU A 1 92 ? -2.397 -0.601 -7.787 1.00 91.19 92 LEU A CA 1
ATOM 744 C C . LEU A 1 92 ? -2.126 -0.640 -9.287 1.00 91.19 92 LEU A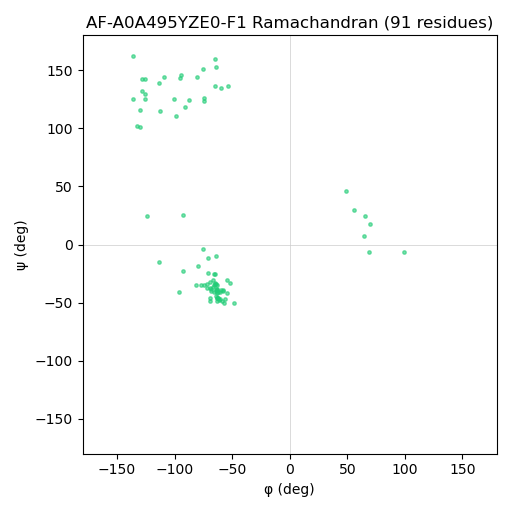 C 1
ATOM 746 O O . LEU A 1 92 ? -3.072 -0.611 -10.079 1.00 91.19 92 LEU A O 1
ATOM 750 N N . LYS A 1 93 ? -0.848 -0.690 -9.647 1.00 83.81 93 LYS A N 1
ATOM 751 C CA . LYS A 1 93 ? -0.381 -0.880 -11.018 1.00 83.81 93 LYS A CA 1
ATOM 752 C C . LYS A 1 93 ? 0.080 -2.314 -11.240 1.00 83.81 93 LYS A C 1
ATOM 754 O O . LYS A 1 93 ? 0.589 -2.913 -10.262 1.00 83.81 93 LYS A O 1
#

Foldseek 3Di:
DDPVVVVQVVVCVVPVCRPDDPLLVVLLVLVVVQCVVAPDPVDPQKGFDPPSVVVVVVVVQDPVSNVVSQVRCVVSVQWDWDADPNTIMIGGD

pLDDT: mean 82.95, std 11.36, range [51.03, 94.0]

Nearest PDB structures (foldseek):
  6o8o-assembly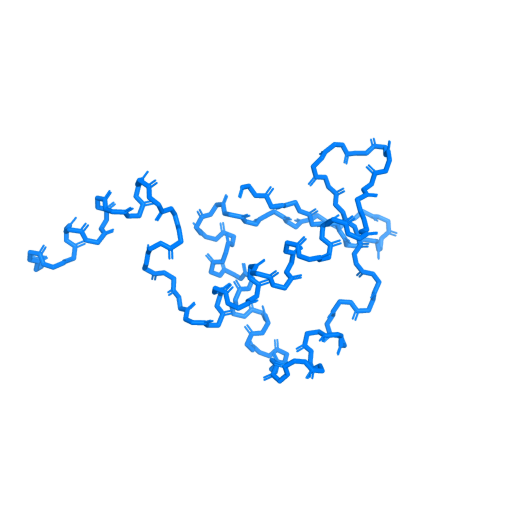2_D  TM=5.679E-01  e=1.844E-02  Rhodobacter capsulatus
  8a39-assembly2_BP1-2  TM=6.151E-01  e=6.850E-02  Escherichia coli W
  3s2w-assembly1_A  TM=5.781E-01  e=1.084E-01  Methanosarcina mazei Go1
  4hw0-assembly2_B  TM=6.558E-01  e=2.232E-01  Saccharolobus solfataricus P2
  1u2w-assembly1_B  TM=4.175E-01  e=7.315E-02  Staphylococcus aureus

Sequence (93 aa):
MSLTQAMLSCYSAINPLVGLSSTALRLYGALEVFRDTYQSPMKDGWFRAPQLDKRLQQISLSKWEIEKGFTELIDAGLLQIRTERKTRWFQLK

Radius of gyration: 14.48 Å; Cα contacts (8 Å, |Δi|>4): 97; chains: 1; bounding box: 47×24×28 Å

Mean predicted aligned error: 7.58 Å